Protein AF-A0A4Y8KGX6-F1 (afdb_monomer_lite)

Secondary structure (DSSP, 8-state):
-GGGT-EE-TT-EE-S----S-GGGEEE-SS-EE-TT-EE--EEGGGGG-EETTEE--EE--EEE-SS-EE-TT-EE-TT-EE-TT-EE-TT-EE-S-B-TTEEEEETTEEEEEEHHHHHHHHTTSPPGGG--SSSHHHHHHHHHTT-------

Structure (mmCIF, N/CA/C/O backbone):
data_AF-A0A4Y8KGX6-F1
#
_entry.id   AF-A0A4Y8KGX6-F1
#
loop_
_atom_site.group_PDB
_atom_site.id
_atom_site.type_symbol
_atom_site.label_atom_id
_atom_site.label_alt_id
_atom_site.label_comp_id
_atom_site.label_asym_id
_atom_site.label_entity_id
_atom_site.label_seq_id
_atom_site.pdbx_PDB_ins_code
_atom_site.Cartn_x
_atom_site.Cartn_y
_atom_site.Cartn_z
_atom_site.occupancy
_atom_site.B_iso_or_equiv
_atom_site.auth_seq_id
_atom_site.auth_comp_id
_atom_site.auth_asym_id
_atom_site.auth_atom_id
_atom_site.pdbx_PDB_model_num
ATOM 1 N N . MET A 1 1 ? -4.909 11.337 -11.095 1.00 76.00 1 MET A N 1
ATOM 2 C CA . MET A 1 1 ? -4.553 9.900 -10.976 1.00 76.00 1 MET A CA 1
ATOM 3 C C . MET A 1 1 ? -5.261 9.032 -12.008 1.00 76.00 1 MET A C 1
ATOM 5 O O . MET A 1 1 ? -4.589 8.600 -12.929 1.00 76.00 1 MET A O 1
ATOM 9 N N . ARG A 1 2 ? -6.589 8.819 -11.939 1.00 80.12 2 ARG A N 1
ATOM 10 C CA . ARG A 1 2 ? -7.310 8.007 -12.950 1.00 80.12 2 ARG A CA 1
ATOM 11 C C . ARG A 1 2 ? -7.147 8.546 -14.374 1.00 80.12 2 ARG A C 1
ATOM 13 O O . ARG A 1 2 ? -6.791 7.799 -15.271 1.00 80.12 2 ARG A O 1
ATOM 20 N N . ALA A 1 3 ? -7.282 9.863 -14.548 1.00 80.69 3 ALA A N 1
ATOM 21 C CA . ALA A 1 3 ? -7.037 10.535 -15.829 1.00 80.69 3 ALA A CA 1
ATOM 22 C C . ALA A 1 3 ? -5.586 10.404 -16.342 1.00 80.69 3 ALA A C 1
ATOM 24 O O . ALA A 1 3 ? -5.345 10.607 -17.523 1.00 80.69 3 ALA A O 1
ATOM 25 N N . LEU A 1 4 ? -4.631 10.064 -15.464 1.00 83.56 4 LEU A N 1
ATOM 26 C CA . LEU A 1 4 ? -3.234 9.820 -15.833 1.00 83.56 4 LEU A CA 1
ATOM 27 C C . LEU A 1 4 ? -2.971 8.341 -16.174 1.00 83.56 4 LEU A C 1
ATOM 29 O O . LEU A 1 4 ? -1.901 8.030 -16.670 1.00 83.56 4 LEU A O 1
ATOM 33 N N . GLY A 1 5 ? -3.918 7.430 -15.926 1.00 90.38 5 GLY A N 1
ATOM 34 C CA . GLY A 1 5 ? -3.801 6.005 -16.259 1.00 90.38 5 GLY A CA 1
ATOM 35 C C . GLY A 1 5 ? -3.764 5.051 -15.064 1.00 90.38 5 GLY A C 1
ATOM 36 O O . GLY A 1 5 ? -3.844 3.846 -15.277 1.00 90.38 5 GLY A O 1
ATOM 37 N N . VAL A 1 6 ? -3.700 5.549 -13.821 1.00 93.62 6 VAL A N 1
ATOM 38 C CA . VAL A 1 6 ? -3.766 4.680 -12.628 1.00 93.62 6 VAL A CA 1
ATOM 39 C C . VAL A 1 6 ? -5.117 3.964 -12.588 1.00 93.62 6 VAL A C 1
ATOM 41 O O . VAL A 1 6 ? -6.169 4.614 -12.610 1.00 93.62 6 VAL A O 1
ATOM 44 N N . GLN A 1 7 ? -5.096 2.638 -12.476 1.00 95.81 7 GLN A N 1
ATOM 45 C CA . GLN A 1 7 ? -6.301 1.823 -12.328 1.00 95.81 7 GLN A CA 1
ATOM 46 C C . GLN A 1 7 ? -6.666 1.742 -10.844 1.00 95.81 7 GLN A C 1
ATOM 48 O O . GLN A 1 7 ? -5.851 1.304 -10.038 1.00 95.81 7 GLN A O 1
ATOM 53 N N . ILE A 1 8 ? -7.861 2.201 -10.466 1.00 96.38 8 ILE A N 1
ATOM 54 C CA . ILE A 1 8 ? -8.300 2.247 -9.062 1.00 96.38 8 ILE A CA 1
ATOM 55 C C . ILE A 1 8 ? -9.722 1.710 -8.970 1.00 96.38 8 ILE A C 1
ATOM 57 O O . ILE A 1 8 ? -10.627 2.310 -9.567 1.00 96.38 8 ILE A O 1
ATOM 61 N N . GLY A 1 9 ? -9.895 0.656 -8.175 1.00 97.50 9 GLY A N 1
ATOM 62 C CA . GLY A 1 9 ? -11.177 0.046 -7.844 1.00 97.50 9 GLY A CA 1
ATOM 63 C C . GLY A 1 9 ? -12.138 0.952 -7.065 1.00 97.50 9 GLY A C 1
ATOM 64 O O . GLY A 1 9 ? -11.963 2.174 -6.934 1.00 97.50 9 GLY A O 1
ATOM 65 N N . ALA A 1 10 ? -13.211 0.347 -6.571 1.00 97.81 10 ALA A N 1
ATOM 66 C CA . ALA A 1 10 ? -14.287 1.006 -5.847 1.00 97.81 10 ALA A CA 1
ATOM 67 C C . ALA A 1 10 ? -13.962 1.175 -4.354 1.00 97.81 10 ALA A C 1
ATOM 69 O O . ALA A 1 10 ? -13.162 0.443 -3.778 1.00 97.81 10 ALA A O 1
ATOM 70 N N . GLY A 1 11 ? -14.586 2.163 -3.703 1.00 97.25 11 GLY A N 1
ATOM 71 C CA . GLY A 1 11 ? -14.489 2.346 -2.246 1.00 97.25 11 GLY A CA 1
ATOM 72 C C . GLY A 1 11 ? -13.096 2.708 -1.715 1.00 97.25 11 GLY A C 1
ATOM 73 O O . GLY A 1 11 ? -12.847 2.559 -0.524 1.00 97.25 11 GLY A O 1
ATOM 74 N N . CYS A 1 12 ? -12.177 3.156 -2.574 1.00 97.00 12 CYS A N 1
ATOM 75 C CA . CYS A 1 12 ? -10.834 3.542 -2.152 1.00 97.00 12 CYS A CA 1
ATOM 76 C C . CYS A 1 12 ? -10.819 4.909 -1.456 1.00 97.00 12 CYS A C 1
ATOM 78 O O . CYS A 1 12 ? -11.441 5.864 -1.928 1.00 97.00 12 CYS A O 1
ATOM 80 N N . ARG A 1 13 ? -10.018 5.025 -0.394 1.00 97.00 13 ARG A N 1
ATOM 81 C CA . ARG A 1 13 ? -9.720 6.283 0.297 1.00 97.00 13 ARG A CA 1
ATOM 82 C C . ARG A 1 13 ? -8.262 6.657 0.045 1.00 97.00 13 ARG A C 1
ATOM 84 O O . ARG A 1 13 ? -7.355 6.092 0.647 1.00 97.00 13 ARG A O 1
ATOM 91 N N . ILE A 1 14 ? -8.030 7.609 -0.851 1.00 94.75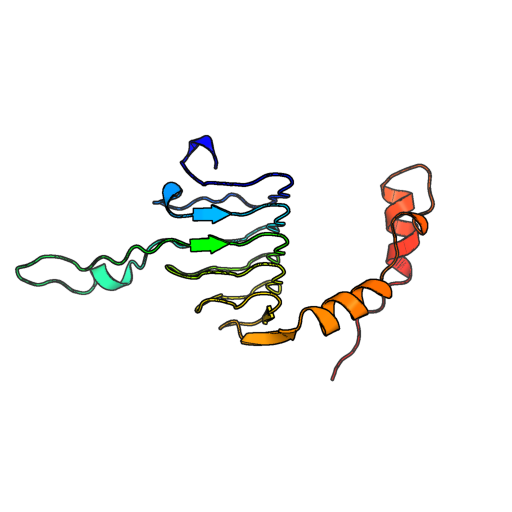 14 ILE A N 1
ATOM 92 C CA . ILE A 1 14 ? -6.680 8.012 -1.262 1.00 94.75 14 ILE A CA 1
ATOM 93 C C . ILE A 1 14 ? -6.399 9.415 -0.730 1.00 94.75 14 ILE A C 1
ATOM 95 O O . ILE A 1 14 ? -7.076 10.366 -1.107 1.00 94.75 14 ILE A O 1
ATOM 99 N N . LEU A 1 15 ? -5.406 9.524 0.152 1.00 93.88 15 LEU A N 1
ATOM 100 C CA . LEU A 1 15 ? -4.946 10.770 0.772 1.00 93.88 15 LEU A CA 1
ATOM 101 C C . LEU A 1 15 ? -3.554 11.200 0.271 1.00 93.88 15 LEU A C 1
ATOM 103 O O . LEU A 1 15 ? -2.943 12.093 0.854 1.00 93.88 15 LEU A O 1
ATOM 107 N N . SER A 1 16 ? -3.038 10.554 -0.777 1.00 89.94 16 SER A N 1
ATOM 108 C CA . SER A 1 16 ? -1.750 10.871 -1.405 1.00 89.94 16 SER A CA 1
ATOM 109 C C . SER A 1 16 ? -1.892 11.142 -2.883 1.00 89.94 16 SER A C 1
ATOM 111 O O . SER A 1 16 ? -2.649 10.456 -3.567 1.00 89.94 16 SER A O 1
ATOM 113 N N . ASP A 1 17 ? -1.064 12.052 -3.384 1.00 86.44 17 ASP A N 1
ATOM 114 C CA . ASP A 1 17 ? -0.875 12.241 -4.811 1.00 86.44 17 ASP A CA 1
ATOM 115 C C . ASP A 1 17 ? -0.035 11.103 -5.412 1.00 86.44 17 ASP A C 1
ATOM 117 O O . ASP A 1 17 ? 1.174 11.031 -5.206 1.00 86.44 17 ASP A O 1
ATOM 121 N N . ILE A 1 18 ? -0.658 10.197 -6.177 1.00 83.81 18 ILE A N 1
ATOM 122 C CA . ILE A 1 18 ? 0.067 9.169 -6.940 1.00 83.81 18 ILE A CA 1
ATOM 123 C C . ILE A 1 18 ? 0.657 9.829 -8.189 1.00 83.81 18 ILE A C 1
ATOM 125 O O . ILE A 1 18 ? 0.040 9.842 -9.259 1.00 83.81 18 ILE A O 1
ATOM 129 N N . ILE A 1 19 ? 1.841 10.412 -8.023 1.00 81.31 19 ILE A N 1
ATOM 130 C CA . ILE A 1 19 ? 2.616 11.059 -9.081 1.00 81.31 19 ILE A CA 1
ATOM 131 C C . ILE A 1 19 ? 3.837 10.182 -9.362 1.00 81.31 19 ILE A C 1
ATOM 133 O O . ILE A 1 19 ? 4.787 10.142 -8.589 1.00 81.31 19 ILE A O 1
ATOM 137 N N . THR A 1 20 ? 3.794 9.469 -10.482 1.00 86.19 20 THR A N 1
ATOM 138 C CA . THR A 1 20 ? 4.932 8.744 -11.059 1.00 86.19 20 THR A CA 1
ATOM 139 C C . THR A 1 20 ? 4.988 9.045 -12.557 1.00 86.19 20 THR A C 1
ATOM 141 O O . THR A 1 20 ? 4.014 9.546 -13.123 1.00 86.19 20 THR A O 1
ATOM 144 N N . SER A 1 21 ? 6.109 8.732 -13.200 1.00 86.62 21 SER A N 1
ATOM 145 C CA . SER A 1 21 ? 6.306 8.852 -14.646 1.00 86.62 21 SER A CA 1
ATOM 146 C C . SER A 1 21 ? 5.447 7.863 -15.448 1.00 86.62 21 SER A C 1
ATOM 148 O O . SER A 1 21 ? 4.998 8.194 -16.543 1.00 86.62 21 SER A O 1
ATOM 150 N N . GLU A 1 22 ? 5.165 6.673 -14.895 1.00 94.81 22 GLU A N 1
ATOM 151 C CA . GLU A 1 22 ? 4.381 5.611 -15.552 1.00 94.81 22 GLU A CA 1
ATOM 152 C C . GLU A 1 22 ? 3.114 5.221 -14.760 1.00 94.81 22 GLU A C 1
ATOM 154 O O . GLU A 1 22 ? 2.970 4.081 -14.314 1.00 94.81 22 GLU A O 1
ATOM 159 N N . PRO A 1 23 ? 2.158 6.143 -14.554 1.00 93.44 23 PRO A N 1
ATOM 160 C CA . PRO A 1 23 ? 0.977 5.915 -13.714 1.00 93.44 23 PRO A CA 1
ATOM 161 C C . PRO A 1 23 ? 0.093 4.750 -14.187 1.00 93.44 23 PRO A C 1
ATOM 163 O O . PRO A 1 23 ? -0.554 4.107 -13.365 1.00 93.44 23 PRO A O 1
ATOM 166 N N . TRP A 1 24 ? 0.101 4.425 -15.485 1.00 94.94 24 TRP A N 1
ATOM 167 C CA . TRP A 1 24 ? -0.611 3.270 -16.055 1.00 94.94 24 TRP A CA 1
ATOM 168 C C . TRP A 1 24 ? -0.050 1.904 -15.632 1.00 94.94 24 TRP A C 1
ATOM 170 O O . TRP A 1 24 ? -0.668 0.878 -15.905 1.00 94.94 24 TRP A O 1
ATOM 180 N N . LEU A 1 25 ? 1.111 1.870 -14.972 1.00 97.12 25 LEU A N 1
ATOM 181 C CA . LEU A 1 25 ? 1.697 0.657 -14.400 1.00 97.12 25 LEU A CA 1
ATOM 182 C C . LEU A 1 25 ? 1.243 0.390 -12.957 1.00 97.12 25 LEU A C 1
ATOM 184 O O . LEU A 1 25 ? 1.705 -0.577 -12.349 1.00 97.12 25 LEU A O 1
ATOM 188 N N . ILE A 1 26 ? 0.362 1.227 -12.406 1.00 97.75 26 ILE A N 1
ATOM 189 C CA . ILE A 1 26 ? -0.161 1.083 -11.048 1.00 97.75 26 ILE A CA 1
ATOM 190 C C . ILE A 1 26 ? -1.624 0.644 -11.113 1.00 97.75 26 ILE A C 1
ATOM 192 O O . ILE A 1 26 ? -2.473 1.339 -11.681 1.00 97.75 26 ILE A O 1
ATOM 196 N N . SER A 1 27 ? -1.916 -0.488 -10.473 1.00 98.06 27 SER A N 1
ATOM 197 C CA . SER A 1 27 ? -3.277 -0.984 -10.272 1.00 98.06 27 SER A CA 1
ATOM 198 C C . SER A 1 27 ? -3.584 -1.151 -8.789 1.00 98.06 27 SER A C 1
ATOM 200 O O . SER A 1 27 ? -2.817 -1.793 -8.072 1.00 98.06 27 SER A O 1
ATOM 202 N N . VAL A 1 28 ? -4.719 -0.615 -8.354 1.00 98.25 28 VAL A N 1
ATOM 203 C CA . VAL A 1 28 ? -5.233 -0.671 -6.985 1.00 98.25 28 VAL A CA 1
ATOM 204 C C . VAL A 1 28 ? -6.610 -1.329 -7.003 1.00 98.25 28 VAL A C 1
ATOM 206 O O . VAL A 1 28 ? -7.472 -0.904 -7.776 1.00 98.25 28 VAL A O 1
ATOM 209 N N . GLY A 1 29 ? -6.800 -2.355 -6.171 1.00 98.56 29 GLY A N 1
ATOM 210 C CA . GLY A 1 29 ? -8.061 -3.076 -6.003 1.00 98.56 29 GLY A CA 1
ATOM 211 C C . GLY A 1 29 ? -9.151 -2.263 -5.300 1.00 98.56 29 GLY A C 1
ATOM 212 O O . GLY A 1 29 ? -9.145 -1.030 -5.310 1.00 98.56 29 GLY A O 1
ATOM 213 N N . ASP A 1 30 ? -10.106 -2.963 -4.691 1.00 98.69 30 ASP A N 1
ATOM 214 C CA . ASP A 1 30 ? -11.251 -2.349 -4.018 1.00 98.69 30 ASP A CA 1
ATOM 215 C C . ASP A 1 30 ? -10.972 -2.088 -2.532 1.00 98.69 30 ASP A C 1
ATOM 217 O O . ASP A 1 30 ? -10.213 -2.806 -1.883 1.00 98.69 30 ASP A O 1
ATOM 221 N N . ARG A 1 31 ? -11.629 -1.070 -1.963 1.00 98.50 31 ARG A N 1
ATOM 222 C CA . ARG A 1 31 ? -11.576 -0.728 -0.526 1.00 98.50 31 ARG A CA 1
ATOM 223 C C . ARG A 1 31 ? -10.153 -0.528 0.008 1.00 98.50 31 ARG A C 1
ATOM 225 O O . ARG A 1 31 ? -9.847 -0.849 1.153 1.00 98.50 31 ARG A O 1
ATOM 232 N N . VAL A 1 32 ? -9.279 0.041 -0.821 1.00 98.50 32 VAL A N 1
ATOM 233 C CA . VAL A 1 32 ? -7.899 0.350 -0.438 1.00 98.50 32 VAL A CA 1
ATOM 234 C C . VAL A 1 32 ? -7.814 1.729 0.202 1.00 98.50 32 VAL A C 1
ATOM 236 O O . VAL A 1 32 ? -8.333 2.714 -0.329 1.00 98.50 32 VAL A O 1
ATOM 239 N N . THR A 1 33 ? -7.100 1.819 1.321 1.00 98.56 33 THR A N 1
ATOM 240 C CA . THR A 1 33 ? -6.703 3.096 1.916 1.00 98.56 33 THR A CA 1
ATOM 241 C C . THR A 1 33 ? -5.233 3.369 1.637 1.00 98.56 33 THR A C 1
ATOM 243 O O . THR A 1 33 ? -4.364 2.586 2.010 1.00 98.56 33 THR A O 1
ATOM 246 N N . ILE A 1 34 ? -4.952 4.513 1.018 1.00 97.94 34 ILE A N 1
ATOM 247 C CA . ILE A 1 34 ? -3.599 5.027 0.801 1.00 97.94 34 ILE A CA 1
ATOM 248 C C . ILE A 1 34 ? -3.477 6.305 1.623 1.00 97.94 34 ILE A C 1
ATOM 250 O O . ILE A 1 34 ? -4.098 7.314 1.293 1.00 97.94 34 ILE A O 1
ATOM 254 N N . SER A 1 35 ? -2.708 6.249 2.709 1.00 98.00 35 SER A N 1
ATOM 255 C CA . SER A 1 35 ? -2.471 7.389 3.604 1.00 98.00 35 SER A CA 1
ATOM 256 C C . SER A 1 35 ? -1.626 8.473 2.932 1.00 98.00 35 SER A C 1
ATOM 258 O O . SER A 1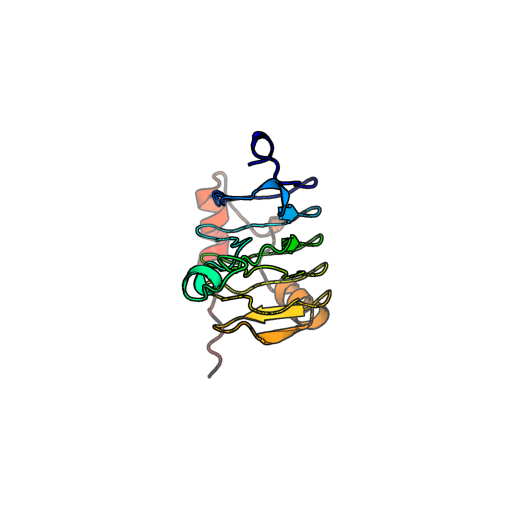 35 ? -1.226 8.316 1.785 1.00 98.00 35 SER A O 1
ATOM 260 N N . SER A 1 36 ? -1.362 9.585 3.619 1.00 97.38 36 SER A N 1
ATOM 261 C CA . SER A 1 36 ? -0.586 10.718 3.095 1.00 97.38 36 SER A CA 1
ATOM 262 C C . SER A 1 36 ? 0.902 10.397 2.884 1.00 97.38 36 SER A C 1
ATOM 264 O O . SER A 1 36 ? 1.490 9.581 3.593 1.00 97.38 36 SER A O 1
ATOM 266 N N . GLY A 1 37 ? 1.530 11.056 1.907 1.00 96.12 37 GLY A N 1
ATOM 267 C CA . GLY A 1 37 ? 2.961 10.913 1.606 1.00 96.12 37 GLY A CA 1
ATOM 268 C C . GLY A 1 37 ? 3.388 9.547 1.052 1.00 96.12 37 GLY A C 1
ATOM 269 O O . GLY A 1 37 ? 4.571 9.223 1.098 1.00 96.12 37 GLY A O 1
ATOM 270 N N . VAL A 1 38 ? 2.458 8.726 0.560 1.00 97.94 38 VAL A N 1
ATOM 271 C CA . VAL A 1 38 ? 2.778 7.429 -0.049 1.00 97.94 38 VAL A CA 1
ATOM 272 C C . VAL A 1 38 ? 3.347 7.637 -1.448 1.00 97.94 38 VAL A C 1
ATOM 274 O O . VAL A 1 38 ? 2.744 8.316 -2.277 1.00 97.94 38 VAL A O 1
ATOM 277 N N . THR A 1 39 ? 4.485 7.003 -1.719 1.00 97.19 39 THR A N 1
ATOM 278 C CA . THR A 1 39 ? 5.198 7.089 -2.995 1.00 97.19 39 THR A CA 1
ATOM 279 C C . THR A 1 39 ? 5.224 5.732 -3.689 1.00 97.19 39 THR A C 1
ATOM 281 O O . THR A 1 39 ? 5.670 4.734 -3.123 1.00 97.19 39 THR A O 1
ATOM 284 N N . PHE A 1 40 ? 4.789 5.700 -4.947 1.00 97.44 40 PHE A N 1
ATOM 285 C CA . PHE A 1 40 ? 4.911 4.538 -5.824 1.00 97.44 40 PHE A CA 1
ATOM 286 C C . PHE A 1 40 ? 6.000 4.794 -6.858 1.00 97.44 40 PHE A C 1
ATOM 288 O O . PHE A 1 40 ? 5.943 5.790 -7.577 1.00 97.44 40 PHE A O 1
ATOM 295 N N . ILE A 1 41 ? 6.967 3.886 -6.959 1.00 96.56 41 ILE A N 1
ATOM 296 C CA . ILE A 1 41 ? 8.068 3.986 -7.915 1.00 96.56 41 ILE A CA 1
ATOM 297 C C . ILE A 1 41 ? 7.928 2.853 -8.931 1.00 96.56 41 ILE A C 1
ATOM 299 O O . ILE A 1 41 ? 8.079 1.686 -8.593 1.00 96.56 41 ILE A O 1
ATOM 303 N N . THR A 1 42 ? 7.650 3.184 -10.191 1.00 96.38 42 THR A N 1
ATOM 304 C CA . THR A 1 42 ? 7.417 2.206 -11.277 1.00 96.38 42 THR A CA 1
ATOM 305 C C . THR A 1 42 ? 8.665 1.875 -12.093 1.00 96.38 42 THR A C 1
ATOM 307 O O . THR A 1 42 ? 8.632 0.976 -12.937 1.00 96.38 42 THR A O 1
ATOM 310 N N . HIS A 1 43 ? 9.779 2.561 -11.833 1.00 94.62 43 HIS A N 1
ATOM 311 C CA . HIS A 1 43 ? 11.039 2.381 -12.541 1.00 94.62 43 HIS A CA 1
ATOM 312 C C . HIS A 1 43 ? 12.257 2.416 -11.618 1.00 94.62 43 HIS A C 1
ATOM 314 O O . HIS A 1 43 ? 12.204 2.915 -10.501 1.00 94.62 43 HIS A O 1
ATOM 320 N N . ASP A 1 44 ? 13.385 1.916 -12.107 1.00 93.19 44 ASP A N 1
ATOM 321 C CA . ASP A 1 44 ? 14.679 2.052 -11.443 1.00 93.19 44 ASP A CA 1
ATOM 322 C C . ASP A 1 44 ? 15.661 2.778 -12.369 1.00 93.19 44 ASP A C 1
ATOM 324 O O . ASP A 1 44 ? 16.067 2.264 -13.417 1.00 93.19 44 ASP A O 1
ATOM 328 N N . GLY A 1 45 ? 16.016 4.003 -11.975 1.00 90.06 45 GLY A N 1
ATOM 329 C CA . GLY A 1 45 ? 16.932 4.869 -12.713 1.00 90.06 45 GLY A CA 1
ATOM 330 C C . GLY A 1 45 ? 18.405 4.470 -12.596 1.00 90.06 45 GLY A C 1
ATOM 331 O O . GLY A 1 45 ? 19.223 4.978 -13.361 1.00 90.06 45 GLY A O 1
ATOM 332 N N . SER A 1 46 ? 18.770 3.549 -11.695 1.00 91.88 46 SER A N 1
ATOM 333 C CA . SER A 1 46 ? 20.167 3.120 -11.512 1.00 91.88 46 SER A CA 1
ATOM 334 C C . SER A 1 46 ? 20.766 2.485 -12.773 1.00 91.88 46 SER A C 1
ATOM 336 O O . SER A 1 46 ? 21.967 2.610 -13.021 1.00 91.88 46 SER A O 1
ATOM 338 N N . GLY A 1 47 ? 19.927 1.910 -13.643 1.00 90.50 47 GLY A N 1
ATOM 339 C CA . GLY A 1 47 ? 20.334 1.390 -14.952 1.00 90.50 47 GLY A CA 1
ATOM 340 C C . GLY A 1 47 ? 20.965 2.436 -15.882 1.00 90.50 47 GLY A C 1
ATOM 341 O O . GLY A 1 47 ? 21.693 2.078 -16.810 1.00 90.50 47 GLY A O 1
ATOM 342 N N . TRP A 1 48 ? 20.766 3.730 -15.608 1.00 91.06 48 TRP A N 1
ATOM 343 C CA . TRP A 1 48 ? 21.396 4.834 -16.334 1.00 91.06 48 TRP A CA 1
ATOM 344 C C . TRP A 1 48 ? 22.923 4.857 -16.217 1.00 91.06 48 TRP A C 1
ATOM 346 O O . TRP A 1 48 ? 23.595 5.369 -17.116 1.00 91.06 48 TRP A O 1
ATOM 356 N N . LEU A 1 49 ? 23.464 4.308 -15.124 1.00 93.75 49 LEU A N 1
ATOM 357 C CA . LEU A 1 49 ? 24.905 4.214 -14.878 1.00 93.75 49 LEU A CA 1
ATOM 358 C C . LEU A 1 49 ? 25.589 3.180 -15.784 1.00 93.75 49 LEU A C 1
ATOM 360 O O . LEU A 1 49 ? 26.806 3.218 -15.941 1.00 93.75 49 LEU A O 1
ATOM 364 N N . TYR A 1 50 ? 24.824 2.278 -16.404 1.00 94.81 50 TYR A N 1
ATOM 365 C CA . TYR A 1 50 ? 25.340 1.269 -17.321 1.00 94.81 50 TYR A CA 1
ATOM 366 C C . TYR A 1 50 ? 25.126 1.689 -18.780 1.00 94.81 50 TYR A C 1
ATOM 368 O O . TYR A 1 50 ? 23.999 1.985 -19.186 1.00 94.81 50 TYR A O 1
ATOM 376 N N . ARG A 1 51 ? 26.193 1.673 -19.591 1.00 93.19 51 ARG A N 1
ATOM 377 C CA . ARG A 1 51 ? 26.140 1.986 -21.026 1.00 93.19 51 ARG A CA 1
ATOM 378 C C . ARG A 1 51 ? 27.122 1.135 -21.825 1.00 93.19 51 ARG A C 1
ATOM 380 O O . ARG A 1 51 ? 28.311 1.136 -21.531 1.00 93.19 51 ARG A O 1
ATOM 387 N N . ASP A 1 52 ? 26.619 0.503 -22.877 1.00 94.81 52 ASP A N 1
ATOM 388 C CA . ASP A 1 52 ? 27.399 -0.216 -23.888 1.00 94.81 52 ASP A CA 1
ATOM 389 C C . ASP A 1 52 ? 26.904 0.128 -25.307 1.00 94.81 52 ASP A C 1
ATOM 391 O O . ASP A 1 52 ? 26.129 1.071 -25.489 1.00 94.81 52 ASP A O 1
ATOM 395 N N . GLU A 1 53 ? 27.332 -0.636 -26.316 1.00 96.12 53 GLU A N 1
ATOM 396 C CA . GLU A 1 53 ? 26.890 -0.504 -27.717 1.00 96.12 53 GLU A CA 1
ATOM 397 C C . GLU A 1 53 ? 25.363 -0.601 -27.881 1.00 96.12 53 GLU A C 1
ATOM 399 O O . GLU A 1 53 ? 24.799 -0.076 -28.839 1.00 96.12 53 GLU A O 1
ATOM 404 N N . ARG A 1 54 ? 24.671 -1.227 -26.918 1.00 94.50 54 ARG A N 1
ATOM 405 C CA . ARG A 1 54 ? 23.207 -1.361 -26.883 1.00 94.50 54 ARG A CA 1
ATOM 406 C C . ARG A 1 54 ? 22.524 -0.214 -26.132 1.00 94.50 54 ARG A C 1
ATOM 408 O O . ARG A 1 54 ? 21.303 -0.217 -25.990 1.00 94.50 54 ARG A O 1
ATOM 415 N N . GLY A 1 55 ? 23.284 0.763 -25.644 1.00 93.62 55 GLY A N 1
ATOM 416 C CA . GLY A 1 55 ? 22.779 1.923 -24.921 1.00 93.62 55 GLY A CA 1
ATOM 417 C C . GLY A 1 55 ? 22.596 1.688 -23.418 1.00 93.62 55 GLY A C 1
ATOM 418 O O . GLY A 1 55 ? 23.309 0.908 -22.786 1.00 93.62 55 GLY A O 1
ATOM 419 N N . ARG A 1 56 ? 21.667 2.441 -22.819 1.00 94.12 56 ARG A N 1
ATOM 420 C CA . ARG A 1 56 ? 21.408 2.437 -21.368 1.00 94.12 56 ARG A CA 1
ATOM 421 C C . ARG A 1 56 ? 20.533 1.265 -20.936 1.00 94.12 56 ARG A C 1
ATOM 423 O O . ARG A 1 56 ? 19.825 0.678 -21.753 1.00 94.12 56 ARG A O 1
ATOM 430 N N . ARG A 1 57 ? 20.548 0.943 -19.640 1.00 94.25 57 ARG A N 1
ATOM 431 C CA . ARG A 1 57 ? 19.610 -0.019 -19.048 1.00 94.25 57 ARG A CA 1
ATOM 432 C C . ARG A 1 57 ? 18.418 0.698 -18.437 1.00 94.25 57 ARG A C 1
ATOM 434 O O . ARG A 1 57 ? 18.565 1.727 -17.786 1.00 94.25 57 ARG A O 1
ATOM 441 N N . TYR A 1 58 ? 17.246 0.111 -18.638 1.00 92.88 58 TYR A N 1
ATOM 442 C CA . TYR A 1 58 ? 15.990 0.587 -18.087 1.00 92.88 58 TYR A CA 1
ATOM 443 C C . TYR A 1 58 ? 15.276 -0.576 -17.416 1.00 92.88 58 TYR A C 1
ATOM 445 O O . TYR A 1 58 ? 15.220 -1.676 -17.969 1.00 92.88 58 TYR A O 1
ATOM 453 N N . ARG A 1 59 ? 14.718 -0.325 -16.236 1.00 93.56 59 ARG A N 1
ATOM 454 C CA . ARG A 1 59 ? 13.862 -1.272 -15.533 1.00 93.56 59 ARG A CA 1
ATOM 455 C C . ARG A 1 59 ? 12.565 -0.561 -15.203 1.00 93.56 59 ARG A C 1
ATOM 457 O O . ARG A 1 59 ? 12.572 0.374 -14.414 1.00 93.56 59 ARG A O 1
ATOM 464 N N . PHE A 1 60 ? 11.483 -1.040 -15.797 1.00 96.31 60 PHE A N 1
ATOM 465 C CA . PHE A 1 60 ? 10.114 -0.650 -15.485 1.00 96.31 60 PHE A CA 1
ATOM 466 C C . PHE A 1 60 ? 9.382 -1.896 -15.017 1.00 96.31 60 PHE A C 1
ATOM 468 O O . PHE A 1 60 ? 9.562 -2.967 -15.604 1.00 96.31 60 PHE A O 1
ATOM 475 N N . ALA A 1 61 ? 8.583 -1.784 -13.965 1.00 97.06 61 ALA A N 1
ATOM 476 C CA . ALA A 1 61 ? 7.800 -2.911 -13.489 1.00 97.06 61 ALA A CA 1
ATOM 477 C C . ALA A 1 61 ? 6.500 -2.433 -12.829 1.00 97.06 61 ALA A C 1
ATOM 479 O O . ALA A 1 61 ? 6.525 -1.459 -12.072 1.00 97.06 61 ALA A O 1
ATOM 480 N N . PRO A 1 62 ? 5.371 -3.110 -13.103 1.00 97.88 62 PRO A N 1
ATOM 481 C CA . PRO A 1 62 ? 4.085 -2.720 -12.554 1.00 97.88 62 PRO A CA 1
ATOM 482 C C . PRO A 1 62 ? 4.030 -2.930 -11.047 1.00 97.88 62 PRO A C 1
ATOM 484 O O . PRO A 1 62 ? 4.591 -3.895 -10.529 1.00 97.88 62 PRO A O 1
ATOM 487 N N . ILE A 1 63 ? 3.304 -2.047 -10.367 1.00 98.62 63 ILE A N 1
ATOM 488 C CA . ILE A 1 63 ? 2.941 -2.220 -8.964 1.00 98.62 63 ILE A CA 1
ATOM 489 C C . ILE A 1 63 ? 1.468 -2.590 -8.906 1.00 98.62 63 ILE A C 1
ATOM 491 O O . ILE A 1 63 ? 0.620 -1.916 -9.495 1.00 98.62 63 ILE A O 1
ATOM 495 N N . ARG A 1 64 ? 1.166 -3.664 -8.178 1.00 98.69 64 ARG A N 1
ATOM 496 C CA . ARG A 1 64 ? -0.205 -4.133 -7.987 1.00 98.69 64 ARG A CA 1
ATOM 497 C C . ARG A 1 64 ? -0.539 -4.133 -6.510 1.00 98.69 64 ARG A C 1
ATOM 499 O O . ARG A 1 64 ? 0.205 -4.697 -5.718 1.00 98.69 64 ARG A O 1
ATOM 506 N N . VAL A 1 65 ? -1.650 -3.507 -6.159 1.00 98.75 65 VAL A N 1
ATOM 507 C CA . VAL A 1 65 ? -2.228 -3.534 -4.820 1.00 98.75 65 VAL A CA 1
ATOM 508 C C . VAL A 1 65 ? -3.567 -4.249 -4.922 1.00 98.75 65 VAL A C 1
ATOM 510 O O . VAL A 1 65 ? -4.397 -3.860 -5.744 1.00 98.75 65 VAL A O 1
ATOM 513 N N . GLY A 1 66 ? -3.747 -5.295 -4.120 1.00 98.75 66 GLY A N 1
ATOM 514 C CA . GLY A 1 66 ? -4.993 -6.040 -3.990 1.00 98.75 66 GLY A CA 1
ATOM 515 C C . GLY A 1 66 ? -6.111 -5.220 -3.347 1.00 98.75 66 GLY A C 1
ATOM 516 O O . GLY A 1 66 ? -6.066 -3.988 -3.300 1.00 98.75 66 GLY A O 1
ATOM 517 N N . SER A 1 67 ? -7.130 -5.913 -2.859 1.00 98.81 67 SER A N 1
ATOM 518 C CA . SER A 1 67 ? -8.299 -5.333 -2.198 1.00 98.81 67 SER A CA 1
ATOM 519 C C . SER A 1 67 ? -8.190 -5.405 -0.675 1.00 98.81 67 SER A C 1
ATOM 521 O O . SER A 1 67 ? -7.458 -6.228 -0.127 1.00 98.81 67 SER A O 1
ATOM 523 N N . ASP A 1 68 ? -8.927 -4.538 0.022 1.00 98.44 68 ASP A N 1
ATOM 524 C CA . ASP A 1 68 ? -8.920 -4.442 1.492 1.00 98.44 68 ASP A CA 1
ATOM 525 C C . ASP A 1 68 ? -7.523 -4.153 2.074 1.00 98.44 68 ASP A C 1
ATOM 527 O O . ASP A 1 68 ? -7.150 -4.654 3.134 1.00 98.44 68 ASP A O 1
ATOM 531 N N . VAL A 1 69 ? -6.725 -3.353 1.361 1.00 98.75 69 VAL A N 1
ATOM 532 C CA . VAL A 1 69 ? -5.350 -3.014 1.752 1.00 98.75 69 VAL A CA 1
ATOM 533 C C . VAL A 1 69 ? -5.290 -1.662 2.459 1.00 98.75 69 VAL A C 1
ATOM 535 O O . VAL A 1 69 ? -5.889 -0.680 2.015 1.00 98.75 69 VAL A O 1
ATOM 538 N N . PHE A 1 70 ? -4.483 -1.577 3.516 1.00 98.69 70 PHE A N 1
ATOM 539 C CA . PHE A 1 70 ? -4.087 -0.312 4.133 1.00 98.69 70 PHE A CA 1
ATOM 540 C C . PHE A 1 70 ? -2.604 -0.021 3.888 1.00 98.69 70 PHE A C 1
ATOM 542 O O . PHE A 1 70 ? -1.734 -0.797 4.278 1.00 98.69 70 PHE A O 1
ATOM 549 N N . ILE A 1 71 ? -2.305 1.132 3.289 1.00 98.62 71 ILE A N 1
ATOM 550 C CA . ILE A 1 71 ? -0.944 1.642 3.121 1.00 98.62 71 ILE A CA 1
ATOM 551 C C . ILE A 1 71 ? -0.761 2.854 4.036 1.00 98.62 71 ILE A C 1
ATOM 553 O O . ILE A 1 71 ? -1.407 3.893 3.859 1.00 98.62 71 ILE A O 1
ATOM 557 N N . GLY A 1 72 ? 0.107 2.700 5.035 1.00 98.50 72 GLY A N 1
ATOM 558 C CA . GLY A 1 72 ? 0.412 3.716 6.036 1.00 98.50 72 GLY A CA 1
ATOM 559 C C . GLY A 1 72 ? 1.109 4.949 5.466 1.00 98.50 72 GLY A C 1
ATOM 560 O O . GLY A 1 72 ? 1.619 4.950 4.346 1.00 98.50 72 GLY A O 1
ATOM 561 N N . ALA A 1 73 ? 1.111 6.029 6.246 1.00 98.38 73 ALA A N 1
ATOM 562 C CA . ALA A 1 73 ? 1.666 7.304 5.804 1.00 98.38 73 ALA A CA 1
ATOM 563 C C . ALA A 1 73 ? 3.172 7.200 5.519 1.00 98.38 73 ALA A C 1
ATOM 565 O O . ALA A 1 73 ? 3.890 6.497 6.229 1.00 98.38 73 ALA A O 1
ATOM 566 N N . GLY A 1 74 ? 3.654 7.896 4.489 1.00 98.00 74 GLY A N 1
ATOM 567 C CA . GLY A 1 74 ? 5.081 7.940 4.149 1.00 98.00 74 GLY A CA 1
ATOM 568 C C . GLY A 1 74 ? 5.669 6.630 3.609 1.00 98.00 74 GLY A C 1
ATOM 569 O O . GLY A 1 74 ? 6.888 6.481 3.581 1.00 98.00 74 GLY A O 1
ATOM 570 N N . VAL A 1 75 ? 4.841 5.655 3.221 1.00 98.75 75 VAL A N 1
ATOM 571 C CA . VAL A 1 75 ? 5.325 4.394 2.639 1.00 98.75 75 V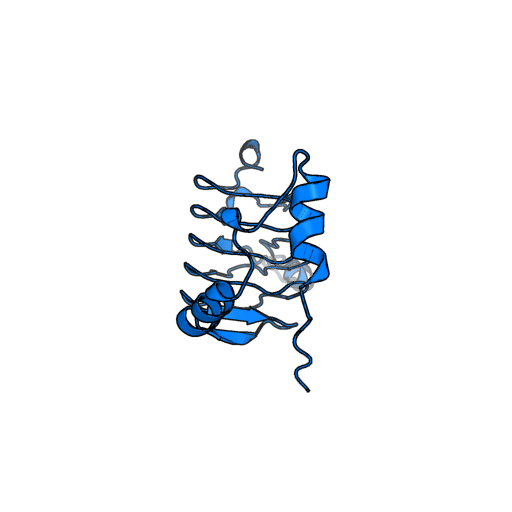AL A CA 1
ATOM 572 C C . VAL A 1 75 ? 5.888 4.621 1.237 1.00 98.75 75 VAL A C 1
ATOM 574 O O . VAL A 1 75 ? 5.299 5.337 0.431 1.00 98.75 75 VAL A O 1
ATOM 577 N N . THR A 1 76 ? 6.987 3.941 0.912 1.00 98.56 76 THR A N 1
ATOM 578 C CA . THR A 1 76 ? 7.510 3.842 -0.458 1.00 98.56 76 THR A CA 1
ATOM 579 C C . THR A 1 76 ? 7.359 2.418 -0.986 1.00 98.56 76 THR A C 1
ATOM 581 O O . THR A 1 76 ? 7.824 1.471 -0.352 1.00 98.56 76 THR A O 1
ATOM 584 N N . VAL A 1 77 ? 6.747 2.255 -2.161 1.00 98.50 77 VAL A N 1
ATOM 585 C CA . VAL A 1 77 ? 6.586 0.963 -2.847 1.00 98.50 77 VAL A CA 1
ATOM 586 C C . VAL A 1 77 ? 7.472 0.924 -4.090 1.00 98.50 77 VAL A C 1
ATOM 588 O O . VAL A 1 77 ? 7.365 1.798 -4.952 1.00 98.50 77 VAL A O 1
ATOM 591 N N . LEU A 1 78 ? 8.357 -0.075 -4.173 1.00 97.94 78 LEU A N 1
ATOM 592 C CA . LEU A 1 78 ? 9.345 -0.202 -5.250 1.00 97.94 78 LEU A CA 1
ATOM 593 C C . LEU A 1 78 ? 8.816 -0.938 -6.500 1.00 97.94 78 LEU A C 1
ATOM 595 O O . LEU A 1 78 ? 7.803 -1.641 -6.422 1.00 97.94 78 LEU A O 1
ATOM 599 N N . PRO A 1 79 ? 9.509 -0.822 -7.654 1.00 97.81 79 PRO A N 1
ATOM 600 C CA . PRO A 1 79 ? 9.043 -1.395 -8.914 1.00 97.81 79 PRO A CA 1
ATOM 601 C C . PRO A 1 79 ? 8.850 -2.912 -8.846 1.00 97.81 79 PRO A C 1
ATOM 603 O O . PRO A 1 79 ? 9.741 -3.645 -8.410 1.00 97.81 79 PRO A O 1
ATOM 606 N N . GLY A 1 80 ? 7.723 -3.397 -9.370 1.00 98.00 80 GLY A N 1
ATOM 607 C CA . GLY A 1 80 ? 7.431 -4.832 -9.478 1.00 98.00 80 GLY A CA 1
ATOM 608 C C . GLY A 1 80 ? 6.800 -5.457 -8.236 1.00 98.00 80 GLY A C 1
ATOM 609 O O . GLY A 1 80 ? 6.502 -6.651 -8.252 1.00 98.00 80 GLY A O 1
ATOM 610 N N . VAL A 1 81 ? 6.594 -4.677 -7.172 1.00 98.62 81 VAL A N 1
ATOM 611 C CA . VAL A 1 81 ? 5.946 -5.155 -5.950 1.00 98.62 81 VAL A CA 1
ATOM 612 C C . VAL A 1 81 ? 4.472 -5.470 -6.208 1.00 98.62 81 VAL A C 1
ATOM 614 O O . VAL A 1 81 ? 3.730 -4.677 -6.789 1.00 98.62 81 VAL A O 1
ATOM 617 N N . GLN A 1 82 ? 4.043 -6.628 -5.711 1.00 98.81 82 GLN A N 1
ATOM 618 C CA . GLN A 1 82 ? 2.639 -7.010 -5.606 1.00 98.81 82 GLN A CA 1
ATOM 619 C C . GLN A 1 82 ? 2.268 -7.084 -4.127 1.00 98.81 82 GLN A C 1
ATOM 621 O O . GLN A 1 82 ? 2.876 -7.848 -3.384 1.00 98.81 82 GLN A O 1
ATOM 626 N N . ILE A 1 83 ? 1.310 -6.275 -3.695 1.00 98.88 83 ILE A N 1
ATOM 627 C CA . ILE A 1 83 ? 0.720 -6.334 -2.358 1.00 98.88 83 ILE A CA 1
ATOM 628 C C . ILE A 1 83 ? -0.596 -7.091 -2.499 1.00 98.88 83 ILE A C 1
ATOM 630 O O . ILE A 1 83 ? -1.466 -6.641 -3.244 1.00 98.88 83 ILE A O 1
ATOM 634 N N . GLY A 1 84 ? -0.708 -8.236 -1.831 1.00 98.81 84 GLY A N 1
ATOM 635 C CA . GLY A 1 84 ? -1.893 -9.085 -1.849 1.00 98.81 84 GLY A CA 1
ATOM 636 C C . GLY A 1 84 ? -3.114 -8.464 -1.172 1.00 98.81 84 GLY A C 1
ATOM 637 O O . GLY A 1 84 ? -3.077 -7.337 -0.670 1.00 98.81 84 GLY A O 1
ATOM 638 N N . ASP A 1 85 ? -4.205 -9.219 -1.136 1.00 98.75 85 ASP A N 1
ATOM 639 C CA . ASP A 1 85 ? -5.445 -8.799 -0.482 1.00 98.75 85 ASP A CA 1
ATOM 640 C C . ASP A 1 85 ? -5.283 -8.764 1.046 1.00 98.75 85 ASP A C 1
ATOM 642 O O . ASP A 1 85 ? -4.497 -9.524 1.612 1.00 98.75 85 ASP A O 1
ATOM 646 N N . ARG A 1 86 ? -6.052 -7.917 1.745 1.00 98.25 86 ARG A N 1
ATOM 647 C CA . ARG A 1 86 ? -6.067 -7.835 3.226 1.00 98.25 86 ARG A CA 1
ATOM 648 C C . ARG A 1 86 ? -4.687 -7.579 3.855 1.00 98.25 86 ARG A C 1
ATOM 650 O O . ARG A 1 86 ? -4.380 -8.076 4.937 1.00 98.25 86 ARG A O 1
ATOM 657 N N . CYS A 1 87 ? -3.828 -6.830 3.168 1.00 98.69 87 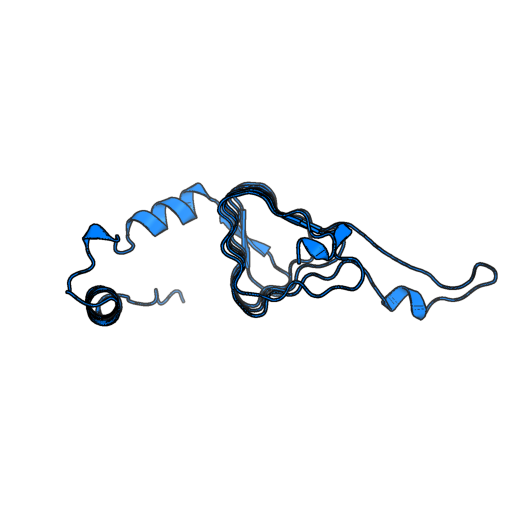CYS A N 1
ATOM 658 C CA . CYS A 1 87 ? -2.509 -6.465 3.680 1.00 98.69 87 CYS A CA 1
ATOM 659 C C . CYS A 1 87 ? -2.526 -5.129 4.428 1.00 98.69 87 CYS A C 1
ATOM 661 O O . CYS A 1 87 ? -3.285 -4.214 4.100 1.00 98.69 87 CYS A O 1
ATOM 663 N N . VAL A 1 88 ? -1.601 -4.978 5.374 1.00 98.69 88 VAL A N 1
ATOM 664 C CA . VAL A 1 88 ? -1.326 -3.695 6.035 1.00 98.69 88 VAL A CA 1
ATOM 665 C C . VAL A 1 88 ? 0.155 -3.382 5.902 1.00 98.69 88 VAL A C 1
ATOM 667 O O . VAL A 1 88 ? 1.006 -4.185 6.277 1.00 98.69 88 VAL A O 1
ATOM 670 N N . VAL A 1 89 ? 0.472 -2.198 5.388 1.00 98.81 89 VAL A N 1
ATOM 671 C CA . VAL A 1 89 ? 1.839 -1.677 5.350 1.00 98.81 89 VAL A CA 1
ATOM 672 C C . VAL A 1 89 ? 1.965 -0.582 6.401 1.00 98.81 89 VAL A C 1
ATOM 674 O O . VAL A 1 89 ? 1.311 0.457 6.301 1.00 98.81 89 VAL A O 1
ATOM 677 N N . GLY A 1 90 ? 2.801 -0.808 7.412 1.00 98.38 90 GLY A N 1
ATOM 678 C CA . GLY A 1 90 ? 3.061 0.153 8.481 1.00 98.38 90 GLY A CA 1
ATOM 679 C C . GLY A 1 90 ? 3.639 1.469 7.953 1.00 98.38 90 GLY A C 1
ATOM 680 O O . GLY A 1 90 ? 4.356 1.487 6.949 1.00 98.38 90 GLY A O 1
ATOM 681 N N . ALA A 1 91 ? 3.341 2.575 8.634 1.00 98.44 91 ALA A N 1
ATOM 682 C CA . ALA A 1 91 ? 3.821 3.903 8.251 1.00 98.44 91 ALA A CA 1
ATOM 683 C C . ALA A 1 91 ? 5.359 3.961 8.135 1.00 98.44 91 ALA A C 1
ATOM 685 O O . ALA A 1 91 ? 6.073 3.299 8.886 1.00 98.44 91 ALA A O 1
ATOM 686 N N . GLY A 1 92 ? 5.862 4.742 7.175 1.00 98.38 92 GLY A N 1
ATOM 687 C CA . GLY A 1 92 ? 7.295 4.950 6.925 1.00 98.38 92 GLY A CA 1
ATOM 688 C C . GLY A 1 92 ? 8.045 3.755 6.323 1.00 98.38 92 GLY A C 1
ATOM 689 O O . GLY A 1 92 ? 9.270 3.787 6.233 1.00 98.38 92 GLY A O 1
ATOM 690 N N . SER A 1 93 ? 7.346 2.689 5.926 1.00 98.81 93 SER A N 1
ATOM 691 C CA . SER A 1 93 ? 7.994 1.477 5.411 1.00 98.81 93 SER A CA 1
ATOM 692 C C . SER A 1 93 ? 8.479 1.620 3.965 1.00 98.81 93 SER A C 1
ATOM 694 O O . SER A 1 93 ? 7.865 2.316 3.156 1.00 98.81 93 SER A O 1
ATOM 696 N N . VAL A 1 94 ? 9.531 0.875 3.606 1.00 98.81 94 VAL A N 1
ATOM 697 C CA . VAL A 1 94 ? 9.989 0.724 2.212 1.00 98.81 94 VAL A CA 1
ATOM 698 C C . VAL A 1 94 ? 9.737 -0.708 1.753 1.00 98.81 94 VAL A C 1
ATOM 700 O O . VAL A 1 94 ? 10.431 -1.646 2.159 1.00 98.81 94 VAL A O 1
ATOM 703 N N . VAL A 1 95 ? 8.733 -0.883 0.898 1.00 98.75 95 VAL A N 1
ATOM 704 C CA . VAL A 1 95 ? 8.314 -2.188 0.382 1.00 98.75 95 VAL A CA 1
ATOM 705 C C . VAL A 1 95 ? 9.193 -2.557 -0.807 1.00 98.75 95 VAL A C 1
ATOM 707 O O . VAL A 1 95 ? 9.077 -1.989 -1.891 1.00 98.75 95 VAL A O 1
ATOM 710 N N . THR A 1 96 ? 10.100 -3.503 -0.572 1.00 98.25 96 THR A N 1
ATOM 711 C CA . THR A 1 96 ? 11.132 -3.939 -1.532 1.00 98.25 96 THR A CA 1
ATOM 712 C C . THR A 1 96 ? 10.826 -5.287 -2.190 1.00 98.25 96 THR A C 1
ATOM 714 O O . THR A 1 96 ? 11.507 -5.671 -3.137 1.00 98.25 96 THR A O 1
ATOM 717 N N . ALA A 1 97 ? 9.815 -6.007 -1.702 1.00 98.31 97 ALA A N 1
ATOM 718 C CA . ALA A 1 97 ? 9.401 -7.319 -2.188 1.00 98.31 97 ALA A CA 1
ATOM 719 C C . ALA A 1 97 ? 7.875 -7.460 -2.098 1.00 98.31 97 ALA A C 1
ATOM 721 O O . ALA A 1 97 ? 7.240 -6.770 -1.298 1.00 98.31 97 ALA A O 1
ATOM 722 N N . SER A 1 98 ? 7.301 -8.344 -2.918 1.00 98.56 98 SER A N 1
ATOM 723 C CA . SER A 1 98 ? 5.866 -8.639 -2.892 1.00 98.56 98 SER A CA 1
ATOM 724 C C . SER A 1 98 ? 5.420 -9.175 -1.530 1.00 98.56 98 SER A C 1
ATOM 726 O O . SER A 1 98 ? 6.146 -9.923 -0.875 1.00 98.56 98 SER A O 1
ATOM 728 N N . VAL A 1 99 ? 4.217 -8.783 -1.124 1.00 98.69 99 VAL A N 1
ATOM 729 C CA . VAL A 1 99 ? 3.601 -9.090 0.166 1.00 98.69 99 VAL A CA 1
ATOM 730 C C . VAL A 1 99 ? 2.445 -10.063 -0.080 1.00 98.69 99 VAL A C 1
ATOM 732 O O . VAL A 1 99 ? 1.533 -9.702 -0.826 1.00 98.69 99 VAL A O 1
ATOM 735 N N . PRO A 1 100 ? 2.469 -11.282 0.489 1.00 98.56 100 PRO A N 1
ATOM 736 C CA . PRO A 1 100 ? 1.372 -12.239 0.348 1.00 98.56 100 PRO A CA 1
ATOM 737 C C . PRO A 1 100 ? 0.073 -11.744 0.987 1.00 98.56 100 PRO A C 1
ATOM 739 O O . PRO A 1 100 ? 0.114 -10.944 1.923 1.00 98.56 100 PRO A O 1
ATOM 742 N N . ASP A 1 101 ? -1.060 -12.285 0.537 1.00 98.69 101 ASP A N 1
ATOM 743 C CA . ASP A 1 101 ? -2.377 -11.996 1.109 1.00 98.69 101 ASP A CA 1
ATOM 744 C C . ASP A 1 101 ? -2.387 -12.138 2.636 1.00 98.69 101 ASP A C 1
ATOM 746 O O . ASP A 1 101 ? -1.792 -13.055 3.204 1.00 98.69 101 ASP A O 1
ATOM 750 N N . GLY A 1 102 ? -3.100 -11.237 3.306 1.00 98.31 102 GLY A N 1
ATOM 751 C CA . GLY A 1 102 ? -3.285 -11.279 4.750 1.00 98.31 102 GLY A CA 1
ATOM 752 C C . GLY A 1 102 ? -2.003 -11.051 5.550 1.00 98.31 102 GLY A C 1
ATOM 753 O O . GLY A 1 102 ? -1.926 -11.495 6.692 1.00 98.31 102 GLY A O 1
ATOM 754 N N . THR A 1 103 ? -0.987 -10.401 4.977 1.00 98.69 103 THR A N 1
ATOM 755 C CA . THR A 1 103 ? 0.277 -10.131 5.674 1.00 98.69 103 THR A CA 1
ATOM 756 C C . THR A 1 103 ? 0.368 -8.670 6.103 1.00 98.69 103 THR A C 1
ATOM 758 O O . THR A 1 103 ? 0.094 -7.748 5.330 1.00 98.69 103 THR A O 1
ATOM 761 N N . ILE A 1 104 ? 0.819 -8.443 7.336 1.00 98.56 104 ILE A N 1
ATOM 762 C CA . ILE A 1 104 ? 1.136 -7.114 7.849 1.00 98.56 104 ILE A CA 1
ATOM 763 C C . ILE A 1 104 ? 2.647 -6.953 7.833 1.00 98.56 104 ILE A C 1
ATOM 765 O O . ILE A 1 104 ? 3.370 -7.748 8.435 1.00 98.56 104 ILE A O 1
ATOM 769 N N . VAL A 1 105 ? 3.126 -5.917 7.151 1.00 98.75 105 VAL A N 1
ATOM 770 C CA . VAL A 1 105 ? 4.554 -5.631 6.997 1.00 98.75 105 VAL A CA 1
ATOM 771 C C . VAL A 1 105 ? 4.901 -4.248 7.529 1.00 98.75 105 VAL A C 1
ATOM 773 O O . VAL A 1 105 ? 4.115 -3.310 7.407 1.00 98.75 105 VAL A O 1
ATOM 776 N N . ALA A 1 106 ? 6.101 -4.092 8.081 1.00 98.62 106 ALA A N 1
ATOM 777 C CA . ALA A 1 106 ? 6.634 -2.788 8.468 1.00 98.62 106 ALA A CA 1
ATOM 778 C C . ALA A 1 106 ? 8.166 -2.738 8.353 1.00 98.62 106 ALA A C 1
ATOM 780 O O . ALA A 1 106 ? 8.824 -3.780 8.332 1.00 98.62 106 ALA A O 1
ATOM 781 N N . GLY A 1 107 ? 8.732 -1.530 8.289 1.00 98.31 107 GLY A N 1
ATOM 782 C CA . GLY A 1 107 ? 10.175 -1.283 8.379 1.00 98.31 107 GLY A CA 1
ATOM 783 C C . GLY A 1 107 ? 10.864 -0.929 7.057 1.00 98.31 107 GLY A C 1
ATOM 784 O O . GLY A 1 107 ? 10.237 -0.792 6.003 1.00 98.31 107 GLY A O 1
ATOM 785 N N . VAL A 1 108 ? 12.189 -0.765 7.127 1.00 98.38 108 VAL A N 1
ATOM 786 C CA . VAL A 1 108 ? 13.061 -0.405 5.998 1.00 98.38 108 VAL A CA 1
ATOM 787 C C . VAL A 1 108 ? 14.274 -1.348 5.981 1.00 98.38 108 VAL A C 1
ATOM 789 O O . VAL A 1 108 ? 15.217 -1.131 6.738 1.00 98.38 108 VAL A O 1
ATOM 792 N N . PRO A 1 109 ? 14.278 -2.402 5.142 1.00 98.25 109 PRO A N 1
ATOM 793 C CA . PRO A 1 109 ? 13.192 -2.832 4.256 1.00 98.25 109 PRO A CA 1
ATOM 794 C C . PRO A 1 109 ? 11.993 -3.404 5.027 1.00 98.25 109 PRO A C 1
ATOM 796 O O . PRO A 1 109 ? 12.154 -3.947 6.118 1.00 98.25 109 PRO A O 1
ATOM 799 N N . ALA A 1 110 ? 10.801 -3.336 4.430 1.00 98.62 110 ALA A N 1
ATOM 800 C CA . ALA A 1 110 ? 9.591 -3.890 5.026 1.00 98.62 110 ALA A CA 1
ATOM 801 C C . ALA A 1 110 ? 9.711 -5.412 5.209 1.00 98.62 110 ALA A C 1
ATOM 803 O O . ALA A 1 110 ? 10.176 -6.134 4.312 1.00 98.62 110 ALA A O 1
ATOM 804 N N . ARG A 1 111 ? 9.293 -5.899 6.378 1.00 98.50 111 ARG A N 1
ATOM 805 C CA . ARG A 1 111 ? 9.273 -7.319 6.744 1.00 98.50 111 ARG A CA 1
ATOM 806 C C . ARG A 1 111 ? 7.929 -7.690 7.371 1.00 98.50 111 ARG A C 1
ATOM 808 O O . ARG A 1 111 ? 7.329 -6.819 8.000 1.00 98.50 111 ARG A O 1
ATOM 815 N N . PRO A 1 112 ? 7.457 -8.940 7.205 1.00 98.31 112 PRO A N 1
ATOM 816 C CA . PRO A 1 112 ? 6.285 -9.433 7.920 1.00 98.31 112 PRO A CA 1
ATOM 817 C C . PRO A 1 112 ? 6.467 -9.273 9.427 1.00 98.31 112 PRO A C 1
ATOM 819 O O . PRO A 1 112 ? 7.514 -9.634 9.962 1.00 98.31 112 PRO A O 1
ATOM 822 N N . ILE A 1 113 ? 5.451 -8.725 10.086 1.00 97.88 113 ILE A N 1
ATOM 823 C CA . ILE A 1 113 ? 5.410 -8.573 11.544 1.00 97.88 113 ILE A CA 1
ATOM 824 C C . ILE A 1 113 ? 4.218 -9.294 12.170 1.00 97.88 113 ILE A C 1
ATOM 826 O O . ILE A 1 113 ? 4.310 -9.663 13.335 1.00 97.88 113 ILE A O 1
ATOM 830 N N . LYS A 1 114 ? 3.120 -9.477 11.420 1.00 95.88 114 LYS A N 1
ATOM 831 C CA . LYS A 1 114 ? 1.886 -10.149 11.857 1.00 95.88 114 LYS A CA 1
ATOM 832 C C . LYS A 1 114 ? 1.144 -10.749 10.667 1.00 95.88 114 LYS A C 1
ATOM 834 O O . LYS A 1 114 ? 1.345 -10.318 9.526 1.00 95.88 114 LYS A O 1
ATOM 839 N N . ASP A 1 115 ? 0.249 -11.685 10.954 1.00 96.38 115 ASP A N 1
ATOM 840 C CA . ASP A 1 115 ? -0.766 -12.152 10.012 1.00 96.38 115 ASP A CA 1
ATOM 841 C C . ASP A 1 115 ? -2.117 -11.447 10.227 1.00 96.38 115 ASP A C 1
ATOM 843 O O . ASP A 1 115 ? -2.356 -10.752 11.222 1.00 96.38 115 ASP A O 1
ATOM 847 N N . TRP A 1 116 ? -2.998 -11.581 9.238 1.00 95.31 116 TRP A N 1
ATOM 848 C CA . TRP A 1 116 ? -4.304 -10.936 9.237 1.00 95.31 116 TRP A CA 1
ATOM 849 C C . TRP A 1 116 ? -5.194 -11.357 10.407 1.00 95.31 116 TRP A C 1
ATOM 851 O O . TRP A 1 116 ? -5.751 -10.456 11.032 1.00 95.31 116 TRP A O 1
ATOM 861 N N . PRO A 1 117 ? -5.346 -12.653 10.751 1.00 94.94 117 PRO A N 1
ATOM 862 C CA . PRO A 1 117 ? -6.126 -13.050 11.920 1.00 94.94 117 PRO A CA 1
ATOM 863 C C . PRO A 1 117 ? -5.677 -12.362 13.214 1.00 94.94 117 PRO A C 1
ATOM 865 O O . PRO A 1 117 ? -6.525 -11.841 13.940 1.00 94.94 117 PRO A O 1
ATOM 868 N N . GLU A 1 118 ? -4.368 -12.302 13.482 1.00 94.56 118 GLU A N 1
ATOM 869 C CA . GLU A 1 118 ? -3.830 -11.649 14.678 1.00 94.56 118 GLU A CA 1
ATOM 870 C C . GLU A 1 118 ? -4.110 -10.139 14.668 1.00 94.56 118 GLU A C 1
ATOM 872 O O . GLU A 1 118 ? -4.595 -9.578 15.655 1.00 94.56 118 GLU A O 1
ATOM 877 N N . PHE A 1 119 ? -3.841 -9.468 13.544 1.00 94.00 119 PHE A N 1
ATOM 878 C CA . PHE A 1 119 ? -4.089 -8.032 13.410 1.00 94.00 119 PHE A CA 1
ATOM 879 C C . PHE A 1 119 ? -5.578 -7.695 13.547 1.00 94.00 119 PHE A C 1
ATOM 881 O O . PHE A 1 119 ? -5.945 -6.794 14.300 1.00 94.00 119 PHE A O 1
ATOM 888 N N . HIS A 1 120 ? -6.437 -8.448 12.859 1.00 91.62 120 HIS A N 1
ATOM 889 C CA . HIS A 1 120 ? -7.882 -8.259 12.860 1.00 91.62 120 HIS A CA 1
ATOM 890 C C . HIS A 1 120 ? -8.489 -8.487 14.249 1.00 91.62 120 HIS A C 1
ATOM 892 O O . HIS A 1 120 ? -9.344 -7.714 14.674 1.00 91.62 120 HIS A O 1
ATOM 898 N N . ALA A 1 121 ? -8.027 -9.499 14.990 1.00 93.06 121 ALA A N 1
ATOM 899 C CA . ALA A 1 121 ? -8.448 -9.704 16.375 1.00 93.06 121 ALA A CA 1
ATOM 900 C C . ALA A 1 121 ? -8.085 -8.502 17.265 1.00 93.06 121 ALA A C 1
ATOM 902 O O . ALA A 1 121 ? -8.888 -8.088 18.098 1.00 93.06 121 ALA A O 1
ATOM 903 N N . GLY A 1 122 ? -6.912 -7.896 17.048 1.00 89.62 122 GLY A N 1
ATOM 904 C CA . GLY A 1 122 ? -6.496 -6.685 17.758 1.00 89.62 122 GLY A CA 1
ATOM 905 C C . GLY A 1 122 ? -7.383 -5.464 17.485 1.00 89.62 122 GLY A C 1
ATOM 906 O O . GLY A 1 122 ? -7.577 -4.647 18.384 1.00 89.62 122 GLY A O 1
ATOM 907 N N . LEU A 1 123 ? -7.962 -5.353 16.283 1.00 89.94 123 LEU A N 1
ATOM 908 C CA . LEU A 1 123 ? -8.883 -4.262 15.936 1.00 89.94 123 LEU A CA 1
ATOM 909 C C . LEU A 1 123 ? -10.204 -4.324 16.709 1.00 89.94 123 LEU A C 1
ATOM 911 O O . LEU A 1 123 ? -10.815 -3.286 16.928 1.00 89.94 123 LEU A O 1
ATOM 915 N N . ALA A 1 124 ? -10.641 -5.505 17.156 1.00 87.50 124 ALA A N 1
ATOM 916 C CA . ALA A 1 124 ? -11.883 -5.644 17.921 1.00 87.50 124 ALA A CA 1
ATOM 917 C C . ALA A 1 124 ? -11.837 -4.934 19.287 1.00 87.50 124 ALA A C 1
ATOM 919 O O . ALA A 1 124 ? -12.879 -4.684 19.884 1.00 87.50 124 ALA A O 1
ATOM 920 N N . ALA A 1 125 ? -10.638 -4.612 19.781 1.00 86.50 125 ALA A N 1
ATOM 921 C CA . ALA A 1 125 ? -10.448 -3.835 21.001 1.00 86.50 125 ALA A CA 1
ATOM 922 C C . ALA A 1 125 ? -10.468 -2.312 20.764 1.00 86.50 125 ALA A C 1
ATOM 924 O O . ALA A 1 125 ? -10.361 -1.549 21.723 1.00 86.50 125 ALA A O 1
ATOM 925 N N . TRP A 1 126 ? -10.532 -1.853 19.509 1.00 89.06 126 TRP A N 1
ATOM 926 C CA . TRP A 1 126 ? -10.565 -0.426 19.192 1.00 89.06 126 TRP A CA 1
ATOM 927 C C . TRP A 1 126 ? -11.989 0.124 19.343 1.00 89.06 126 TRP A C 1
ATOM 929 O O . TRP A 1 126 ? -12.942 -0.606 19.067 1.00 89.06 126 TRP A O 1
ATOM 939 N N . PRO A 1 127 ? -12.152 1.405 19.728 1.00 90.25 127 PRO A N 1
ATOM 940 C CA . PRO A 1 127 ? -13.467 2.035 19.778 1.00 90.25 127 PRO A CA 1
ATOM 941 C C . PRO A 1 127 ? -14.172 1.982 18.419 1.00 90.25 127 PRO A C 1
ATOM 943 O O . PRO A 1 127 ? -13.572 2.276 17.379 1.00 90.25 127 PRO A O 1
ATOM 946 N N . ALA A 1 128 ? -15.453 1.631 18.433 1.00 90.75 128 ALA A N 1
ATOM 947 C CA . ALA A 1 128 ? -16.319 1.632 17.268 1.00 90.75 128 ALA A CA 1
ATOM 948 C C . ALA A 1 128 ? -16.966 3.009 17.050 1.00 90.75 128 ALA A C 1
ATOM 950 O O . ALA A 1 128 ? -16.993 3.868 17.929 1.00 90.75 128 ALA A O 1
ATOM 951 N N . GLU A 1 129 ? -17.566 3.211 15.874 1.00 89.19 129 GLU A N 1
ATOM 952 C CA . GLU A 1 129 ? -18.357 4.418 15.591 1.00 89.19 129 GLU A CA 1
ATOM 953 C C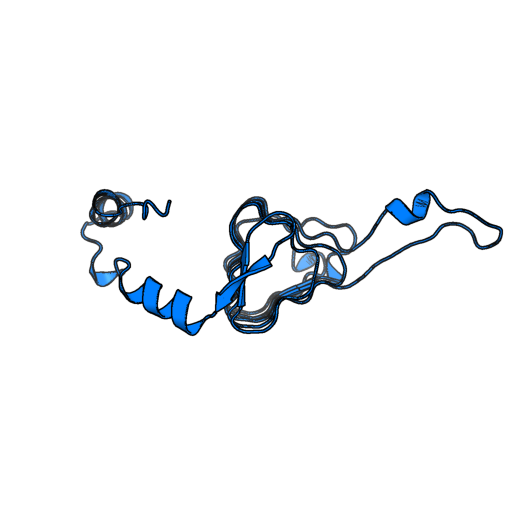 . GLU A 1 129 ? -19.520 4.593 16.584 1.00 89.19 129 GLU A C 1
ATOM 955 O O . GLU A 1 129 ? -19.839 5.716 16.964 1.00 89.19 129 GLU A O 1
ATOM 960 N N . ALA A 1 130 ? -20.111 3.488 17.053 1.00 91.88 130 ALA A N 1
ATOM 961 C CA . ALA A 1 130 ? -21.178 3.500 18.055 1.00 91.88 130 ALA A CA 1
ATOM 962 C C . ALA A 1 130 ? -20.718 3.994 19.439 1.00 91.88 130 ALA A C 1
ATOM 964 O O . ALA A 1 130 ? -21.551 4.444 20.223 1.00 91.88 130 ALA A O 1
ATOM 965 N N . ASP A 1 131 ? -19.413 3.941 19.722 1.00 90.12 131 ASP A N 1
ATOM 966 C CA . ASP A 1 131 ? -18.834 4.425 20.978 1.00 90.12 131 ASP A CA 1
ATOM 967 C C . ASP A 1 131 ? -18.542 5.936 20.932 1.00 90.12 131 ASP A C 1
ATOM 969 O O . ASP A 1 131 ? -18.250 6.544 21.960 1.00 90.12 131 ASP A O 1
ATOM 973 N N . MET A 1 132 ? -18.618 6.566 19.752 1.00 91.94 132 MET A N 1
ATOM 974 C CA . MET A 1 132 ? -18.358 7.994 19.585 1.00 91.94 132 MET A CA 1
ATOM 975 C C . MET A 1 132 ? -19.560 8.843 20.015 1.00 91.94 132 MET A C 1
ATOM 977 O O . MET A 1 132 ? -20.625 8.804 19.395 1.00 91.94 132 MET A O 1
ATOM 981 N N . VAL A 1 133 ? -19.369 9.702 21.016 1.00 92.94 133 VAL A N 1
ATOM 982 C CA . VAL A 1 133 ? -20.430 10.537 21.599 1.00 92.94 133 VAL A CA 1
ATOM 983 C C . VAL A 1 133 ? -20.195 12.017 21.303 1.00 92.94 133 VAL A C 1
ATOM 985 O O . VAL A 1 133 ? -19.104 12.544 21.494 1.00 92.94 133 VAL A O 1
ATOM 988 N N . GLY A 1 134 ? -21.234 12.716 20.848 1.00 93.00 134 GLY A N 1
ATOM 989 C CA . GLY A 1 134 ? -21.198 14.159 20.609 1.00 93.00 134 GLY A CA 1
ATOM 990 C C . GLY A 1 134 ? -22.013 14.582 19.392 1.00 93.00 134 GLY A C 1
ATOM 991 O O . GLY A 1 134 ? -22.324 13.774 18.519 1.00 93.00 134 GLY A O 1
ATOM 992 N N . GLU A 1 135 ? -22.346 15.868 19.324 1.00 94.25 135 GLU A N 1
ATOM 993 C CA . GLU A 1 135 ? -23.130 16.434 18.219 1.00 94.25 135 GLU A CA 1
ATOM 994 C C . GLU A 1 135 ? -22.246 16.763 17.010 1.00 94.25 135 GLU A C 1
ATOM 996 O O . GLU A 1 135 ? -22.632 16.576 15.857 1.00 94.25 135 GLU A O 1
ATOM 1001 N N . THR A 1 136 ? -21.023 17.232 17.266 1.00 95.94 136 THR A N 1
ATOM 1002 C CA . THR A 1 136 ? -20.047 17.577 16.227 1.00 95.94 136 THR A CA 1
ATOM 1003 C C . THR A 1 136 ? -19.046 16.447 15.993 1.00 95.94 136 THR A C 1
ATOM 1005 O O . THR A 1 136 ? -18.749 15.652 16.883 1.00 95.94 136 THR A O 1
ATOM 1008 N N . TYR A 1 137 ? -18.448 16.401 14.795 1.00 92.62 137 TYR A N 1
ATOM 1009 C CA . TYR A 1 137 ? -17.380 15.438 14.491 1.00 92.62 137 TYR A CA 1
ATOM 1010 C C . TYR A 1 137 ? -16.200 15.549 15.465 1.00 92.62 137 TYR A C 1
ATOM 1012 O O . TYR A 1 137 ? -15.691 14.528 15.913 1.00 92.62 137 TYR A O 1
ATOM 1020 N N . ARG A 1 138 ? -15.816 16.776 15.843 1.00 94.25 138 ARG A N 1
ATOM 1021 C CA . ARG A 1 138 ? -14.764 17.015 16.837 1.00 94.25 138 ARG A CA 1
ATOM 1022 C C . ARG A 1 138 ? -15.107 16.370 18.180 1.00 94.25 138 ARG A C 1
ATOM 1024 O O . ARG A 1 138 ? -14.308 15.589 18.667 1.00 94.25 138 ARG A O 1
ATOM 1031 N N . GLN A 1 139 ? -16.295 16.639 18.728 1.00 93.81 139 GLN A N 1
ATOM 1032 C CA . GLN A 1 139 ? -16.726 16.055 20.007 1.00 93.81 139 GLN A CA 1
ATOM 1033 C C . GLN A 1 139 ? -16.745 14.522 19.959 1.00 93.81 139 GLN A C 1
ATOM 1035 O O . GLN A 1 139 ? -16.236 13.878 20.868 1.00 93.81 139 GLN A O 1
ATOM 1040 N N . ARG A 1 140 ? -17.257 13.948 18.863 1.00 93.25 140 ARG A N 1
ATOM 1041 C CA . ARG A 1 140 ? -17.266 12.496 18.640 1.00 93.25 140 ARG A CA 1
ATOM 1042 C C . ARG A 1 140 ? -15.864 11.8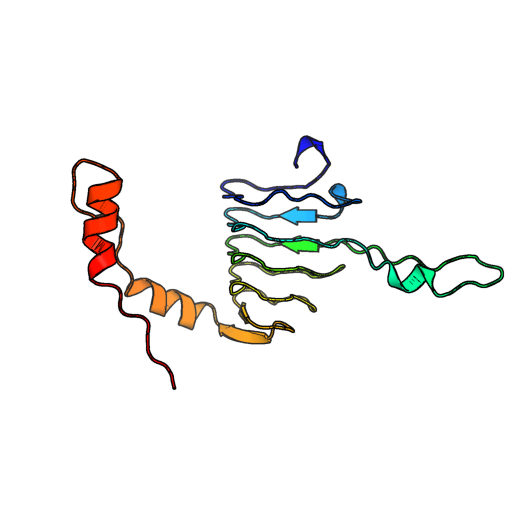88 18.644 1.00 93.25 140 ARG A C 1
ATOM 1044 O O . ARG A 1 140 ? -15.655 10.874 19.298 1.00 93.25 140 ARG A O 1
ATOM 1051 N N . VAL A 1 141 ? -14.902 12.513 17.963 1.00 92.38 141 VAL A N 1
ATOM 1052 C CA . VAL A 1 141 ? -13.499 12.063 17.970 1.00 92.38 141 VAL A CA 1
ATOM 1053 C C . VAL A 1 141 ? -12.873 12.226 19.355 1.00 92.38 141 VAL A C 1
ATOM 1055 O O . VAL A 1 141 ? -12.272 11.279 19.857 1.00 92.38 141 VAL A O 1
ATOM 1058 N N . ASP A 1 142 ? -13.048 13.392 19.981 1.00 92.31 142 ASP A N 1
ATOM 1059 C CA . ASP A 1 142 ? -12.495 13.698 21.305 1.00 92.31 142 ASP A CA 1
ATOM 1060 C C . ASP A 1 142 ? -12.989 12.665 22.349 1.00 92.31 142 ASP A C 1
ATOM 1062 O O . ASP A 1 142 ? -12.190 12.182 23.148 1.00 92.31 142 ASP A O 1
ATOM 1066 N N . SER A 1 143 ? -14.252 12.210 22.259 1.00 91.38 143 SER A N 1
ATOM 1067 C CA . SER A 1 143 ? -14.854 11.229 23.186 1.00 91.38 143 SER A CA 1
ATOM 1068 C C . SER A 1 143 ? -14.170 9.855 23.237 1.00 91.38 143 SER A C 1
ATOM 1070 O O . SER A 1 143 ? -14.255 9.173 24.256 1.00 91.38 143 SER A O 1
ATOM 1072 N N . ILE A 1 144 ? -13.477 9.450 22.167 1.00 90.38 144 ILE A N 1
ATOM 1073 C CA . ILE A 1 144 ? -12.776 8.156 22.094 1.00 90.38 144 ILE A CA 1
ATOM 1074 C C . ILE A 1 144 ? -11.249 8.305 22.064 1.00 90.38 144 ILE A C 1
ATOM 1076 O O . ILE A 1 144 ? -10.528 7.330 22.274 1.00 90.38 144 ILE A O 1
ATOM 1080 N N . ALA A 1 145 ? -10.737 9.511 21.797 1.00 86.81 145 ALA A N 1
ATOM 1081 C CA . ALA A 1 145 ? -9.305 9.771 21.680 1.00 86.81 145 ALA A CA 1
ATOM 1082 C C . ALA A 1 145 ? -8.589 9.743 23.039 1.00 86.81 145 ALA A C 1
ATOM 1084 O O . ALA A 1 145 ? -7.457 9.271 23.126 1.00 86.81 145 ALA A O 1
ATOM 1085 N N . GLU A 1 146 ? -9.248 10.209 24.104 1.00 73.06 146 GLU A N 1
ATOM 1086 C CA . GLU A 1 146 ? -8.664 10.300 25.450 1.00 73.06 146 GLU A CA 1
ATOM 1087 C C . GLU A 1 146 ? -8.348 8.925 26.075 1.00 73.06 146 GLU A C 1
ATOM 1089 O O . GLU A 1 146 ? -7.464 8.820 26.925 1.00 73.06 146 GLU A O 1
ATOM 1094 N N . GLY A 1 147 ? -9.029 7.858 25.636 1.00 68.06 147 GLY A N 1
ATOM 1095 C CA . GLY A 1 147 ? -8.866 6.497 26.164 1.00 68.06 147 GLY A CA 1
ATOM 1096 C C . GLY A 1 147 ? -7.781 5.651 25.486 1.00 68.06 147 GLY A C 1
ATOM 1097 O O . GLY A 1 147 ? -7.481 4.554 25.961 1.00 68.06 147 GLY A O 1
ATOM 1098 N N . PHE A 1 148 ? -7.185 6.117 24.383 1.00 69.00 148 PHE A N 1
ATOM 1099 C CA . PHE A 1 148 ? -6.235 5.311 23.615 1.00 69.00 148 PHE A CA 1
ATOM 1100 C C . PHE A 1 148 ? -4.843 5.316 24.259 1.00 69.00 148 PHE A C 1
ATOM 1102 O O . PHE A 1 148 ? -4.122 6.315 24.224 1.00 69.00 148 PHE A O 1
ATOM 1109 N N . GLN A 1 149 ? -4.424 4.177 24.813 1.00 64.25 149 GLN A N 1
ATOM 1110 C CA . GLN A 1 149 ? -3.048 3.985 25.267 1.00 64.25 149 GLN A CA 1
ATOM 1111 C C . GLN A 1 149 ? -2.212 3.325 24.173 1.00 64.25 149 GLN A C 1
ATOM 1113 O O . GLN A 1 149 ? -2.548 2.259 23.663 1.00 64.25 149 GLN A O 1
ATOM 1118 N N . VAL A 1 150 ? -1.077 3.940 23.836 1.00 62.31 150 VAL A N 1
ATOM 1119 C CA . VAL A 1 150 ? -0.070 3.284 22.997 1.00 62.31 150 VAL A CA 1
ATOM 1120 C C . VAL A 1 150 ? 0.462 2.084 23.776 1.00 62.31 150 VAL A C 1
ATOM 1122 O O . VAL A 1 150 ? 1.022 2.260 24.861 1.00 62.31 150 VAL A O 1
ATOM 1125 N N . ASN A 1 151 ? 0.304 0.874 23.233 1.00 57.47 151 ASN A N 1
ATOM 1126 C CA . ASN A 1 151 ? 0.952 -0.312 23.784 1.00 57.47 151 ASN A CA 1
ATOM 1127 C C . ASN A 1 151 ? 2.459 -0.039 23.902 1.00 57.47 151 ASN A C 1
ATOM 1129 O O . ASN A 1 151 ? 3.161 0.065 22.897 1.00 57.47 151 ASN A O 1
ATOM 1133 N N . LYS A 1 152 ? 2.959 0.088 25.137 1.00 43.28 152 LYS A N 1
ATOM 1134 C CA . LYS A 1 152 ? 4.394 0.041 25.425 1.00 43.28 152 LYS A CA 1
ATOM 1135 C C . LYS A 1 152 ? 4.842 -1.408 25.267 1.00 43.28 152 LYS A C 1
ATOM 1137 O O . LYS A 1 152 ? 4.813 -2.178 26.221 1.00 43.28 152 LYS A O 1
ATOM 1142 N N . SER A 1 153 ? 5.204 -1.792 24.053 1.00 41.78 153 SER A N 1
ATOM 1143 C CA . SER A 1 153 ? 5.971 -3.011 23.814 1.00 41.78 153 SER A CA 1
ATOM 1144 C C . SER A 1 153 ? 7.457 -2.653 23.891 1.00 41.78 153 SER A C 1
ATOM 1146 O O . SER A 1 153 ? 7.867 -1.650 23.307 1.00 41.78 153 SER A O 1
ATOM 1148 N N . ALA A 1 154 ? 8.188 -3.420 24.706 1.00 38.97 154 ALA A N 1
ATOM 1149 C CA . ALA A 1 154 ? 9.609 -3.278 25.028 1.00 38.97 154 ALA A CA 1
ATOM 1150 C C . ALA A 1 154 ? 10.537 -3.340 23.806 1.00 38.97 154 ALA A C 1
ATOM 1152 O O . ALA A 1 154 ? 10.159 -4.003 22.814 1.00 38.97 154 ALA A O 1
#

Foldseek 3Di:
DVVLQAAEEELEAEQEDADEPCNVLHYAEYNEYHHYQEYEYQWDPPQQVDQDPVGTDIDGAGEAHYYCEYEAHNEYEYHNEYEYACEYEYHNEYDPHHHYHQFYWYDDPIDTDDGNVVVVVVCVPADDLVQQDDDDPVSSCVSRVVPDDDPPDD

Radius of gyration: 18.54 Å; chains: 1; bounding box: 50×31×54 Å

pLDDT: mean 92.82, std 10.24, range [38.97, 98.88]

Sequence (154 aa):
MRALGVQIGAGCRILSDIITSEPWLISVGDRVTISSGVTFITHDGSGWLYRDERGRRYRFAPIRVGSDVFIGAGVTVLPGVQIGDRCVVGAGSVVTASVPDGTIVAGVPARPIKDWPEFHAGLAAWPAEADMVGETYRQRVDSIAEGFQVNKSA